Protein AF-A0A0F9H8G7-F1 (afdb_monomer_lite)

Secondary structure (DSSP, 8-state):
--THHHHHHHHHHHHHHHTT-HHHHHHHHHHHHHH-TTSHHHHHHHHHHHHHHHTT-

Foldseek 3Di:
DPLVVLVVLLVVLVVCVVVVVLVVSLVSLVCSCVVPVPDPSNVVSVVVNVVSVVVVD

Organism: NCBI:txid412755

Radius of gyration: 10.59 Å; chains: 1; bounding box: 31×24×25 Å

InterPro domains:
  IPR011990 Tetratricopeptide-like helical domain superfamily [G3DSA:1.25.40.10] (1-56)
  IPR011990 Tetratricopeptide-like helical domain superfamily [SSF48452] (4-52)
  IPR019734 Tetratricopeptide repeat [PF13174] (7-39)

Sequence (57 aa):
DSSKVPDALLKRGFSEQEMGDTQRALATLNQVIDSYPDSSAARLAKVRLERIQQSSN

pLDDT: mean 86.88, std 10.69, range [49.66, 94.06]

Structure (mmCIF, N/CA/C/O backbone):
data_AF-A0A0F9H8G7-F1
#
_entry.id   AF-A0A0F9H8G7-F1
#
loop_
_atom_site.group_PDB
_atom_site.id
_atom_site.type_symbol
_atom_site.label_atom_id
_atom_site.label_alt_id
_atom_site.label_comp_id
_atom_site.label_asym_id
_atom_site.label_entity_id
_atom_site.label_seq_id
_atom_site.pdbx_PDB_ins_code
_atom_site.Cartn_x
_atom_site.Cartn_y
_atom_site.Cartn_z
_atom_site.occupancy
_atom_site.B_iso_or_equiv
_atom_site.auth_seq_id
_atom_site.auth_comp_id
_atom_site.auth_asym_id
_atom_site.auth_atom_id
_atom_site.pdbx_PDB_model_num
ATOM 1 N N . ASP A 1 1 ? 19.802 -5.954 -10.577 1.00 51.72 1 ASP A N 1
ATOM 2 C CA . ASP A 1 1 ? 19.621 -4.652 -9.903 1.00 51.72 1 ASP A CA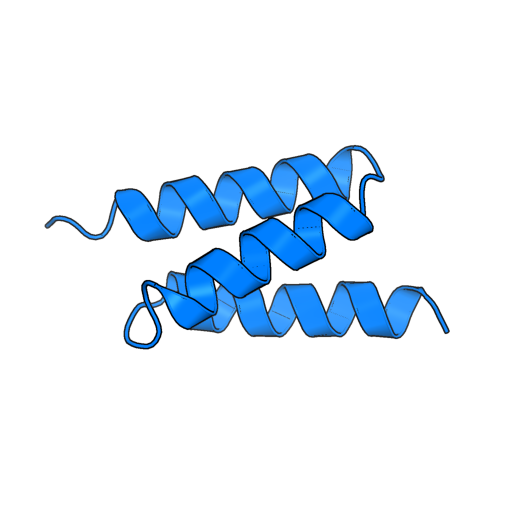 1
ATOM 3 C C . ASP A 1 1 ? 18.333 -3.934 -10.354 1.00 51.72 1 ASP A C 1
ATOM 5 O O . ASP A 1 1 ? 18.325 -2.735 -10.604 1.00 51.72 1 ASP A O 1
ATOM 9 N N . SER A 1 2 ? 17.209 -4.651 -10.488 1.00 51.12 2 SER A N 1
ATOM 10 C CA . SER A 1 2 ? 15.988 -4.106 -11.124 1.00 51.12 2 SER A CA 1
ATOM 11 C C . SER A 1 2 ? 14.746 -4.235 -10.243 1.00 51.12 2 SER A C 1
ATOM 13 O O . SER A 1 2 ? 13.632 -4.357 -10.736 1.00 51.12 2 SER A O 1
ATOM 15 N N . SER A 1 3 ? 14.926 -4.143 -8.927 1.00 59.06 3 SER A N 1
ATOM 16 C CA . SER A 1 3 ? 13.851 -4.027 -7.932 1.00 59.06 3 SER A CA 1
ATOM 17 C C . SER A 1 3 ? 13.271 -2.604 -7.834 1.00 59.06 3 SER A C 1
ATOM 19 O O . SER A 1 3 ? 12.508 -2.306 -6.931 1.00 59.06 3 SER A O 1
ATOM 21 N N . LYS A 1 4 ? 13.570 -1.697 -8.774 1.00 71.94 4 LYS A N 1
ATOM 22 C CA . LYS A 1 4 ? 13.113 -0.295 -8.690 1.00 71.94 4 LYS A CA 1
ATOM 23 C C . LYS A 1 4 ? 11.601 -0.125 -8.878 1.00 71.94 4 LYS A C 1
ATOM 25 O O . LYS A 1 4 ? 11.033 0.826 -8.351 1.00 71.94 4 LYS A O 1
ATOM 30 N N . VAL A 1 5 ? 10.953 -1.025 -9.621 1.00 83.38 5 VAL A N 1
ATOM 31 C CA . VAL A 1 5 ? 9.505 -0.958 -9.891 1.00 83.38 5 VAL A CA 1
ATOM 32 C C . VAL A 1 5 ? 8.661 -1.250 -8.641 1.00 83.38 5 VAL A C 1
ATOM 34 O O . VAL A 1 5 ? 7.828 -0.405 -8.303 1.00 83.38 5 VAL A O 1
ATOM 37 N N . PRO A 1 6 ? 8.877 -2.364 -7.910 1.00 87.19 6 PRO A N 1
ATOM 38 C CA . PRO A 1 6 ? 8.136 -2.623 -6.677 1.00 87.19 6 PRO A CA 1
ATOM 39 C C . PRO A 1 6 ? 8.379 -1.549 -5.604 1.00 87.19 6 PRO A C 1
ATOM 41 O O . PRO A 1 6 ? 7.434 -1.132 -4.938 1.00 87.19 6 PRO A O 1
ATOM 44 N N . ASP A 1 7 ? 9.604 -1.027 -5.488 1.00 87.06 7 ASP A N 1
ATOM 45 C CA . ASP A 1 7 ? 9.921 0.084 -4.581 1.00 87.06 7 ASP A CA 1
ATOM 46 C C . ASP A 1 7 ? 9.206 1.397 -4.953 1.00 87.06 7 ASP A C 1
ATOM 48 O O . ASP A 1 7 ? 8.745 2.128 -4.074 1.00 87.06 7 ASP A O 1
ATOM 52 N N . ALA A 1 8 ? 9.076 1.709 -6.247 1.00 90.88 8 ALA A N 1
ATOM 53 C CA . ALA A 1 8 ? 8.359 2.901 -6.703 1.00 90.88 8 ALA A CA 1
ATOM 54 C C . ALA A 1 8 ? 6.854 2.813 -6.406 1.00 90.88 8 ALA A C 1
ATOM 56 O O . ALA A 1 8 ? 6.259 3.777 -5.921 1.00 90.88 8 ALA A O 1
ATOM 57 N N . LEU A 1 9 ? 6.247 1.650 -6.655 1.00 89.44 9 LEU A N 1
ATOM 58 C CA . LEU A 1 9 ? 4.845 1.405 -6.323 1.00 89.44 9 LEU A CA 1
ATOM 59 C C . LEU A 1 9 ? 4.608 1.435 -4.808 1.00 89.44 9 LEU A C 1
ATOM 61 O O . LEU A 1 9 ? 3.638 2.041 -4.359 1.00 89.44 9 LEU A O 1
ATOM 65 N N . LEU A 1 10 ? 5.521 0.866 -4.014 1.00 91.12 10 LEU A N 1
ATOM 66 C CA . LEU A 1 10 ? 5.466 0.955 -2.556 1.00 91.12 10 LEU A CA 1
AT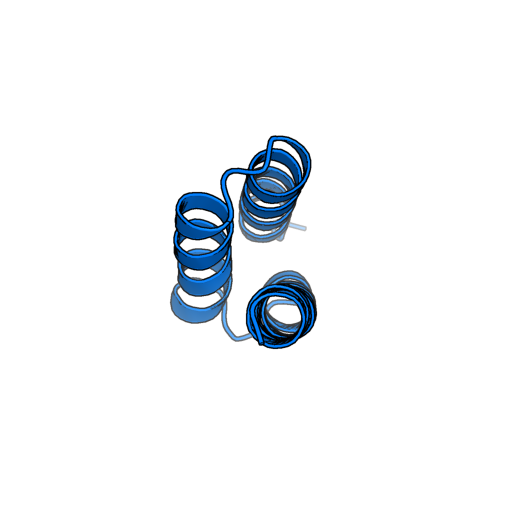OM 67 C C . LEU A 1 10 ? 5.457 2.415 -2.100 1.00 91.12 10 LEU A C 1
ATOM 69 O O . LEU A 1 10 ? 4.565 2.819 -1.360 1.00 91.12 10 LEU A O 1
ATOM 73 N N . LYS A 1 11 ? 6.406 3.227 -2.581 1.00 91.12 11 LYS A N 1
ATOM 74 C CA . LYS A 1 11 ? 6.469 4.658 -2.249 1.00 91.12 11 LYS A CA 1
ATOM 75 C C . LYS A 1 11 ? 5.193 5.399 -2.628 1.00 91.12 11 LYS A C 1
ATOM 77 O O . LYS A 1 11 ? 4.731 6.220 -1.845 1.00 91.12 11 LYS A O 1
ATOM 82 N N . ARG A 1 12 ? 4.597 5.081 -3.780 1.00 92.94 12 ARG A N 1
ATOM 83 C CA . ARG A 1 12 ? 3.314 5.662 -4.188 1.00 92.94 12 ARG A CA 1
ATOM 84 C C . ARG A 1 12 ? 2.205 5.350 -3.181 1.00 92.94 12 ARG A C 1
ATOM 86 O O . ARG A 1 12 ? 1.515 6.271 -2.761 1.00 92.94 12 ARG A O 1
ATOM 93 N N . GLY A 1 13 ? 2.076 4.093 -2.753 1.00 92.31 13 GLY A N 1
ATOM 94 C CA . GLY A 1 13 ? 1.080 3.704 -1.749 1.00 92.31 13 GLY A CA 1
ATOM 95 C C . GLY A 1 13 ? 1.301 4.392 -0.398 1.00 92.31 13 GLY A C 1
ATOM 96 O O . GLY A 1 13 ? 0.341 4.758 0.274 1.00 92.31 13 GLY A O 1
ATOM 97 N N . PHE A 1 14 ? 2.561 4.635 -0.022 1.00 90.69 14 PHE A N 1
ATOM 98 C CA . PHE A 1 14 ? 2.895 5.445 1.153 1.00 90.69 14 PHE A CA 1
ATOM 99 C C . PHE A 1 14 ? 2.451 6.901 0.992 1.00 90.69 14 PHE A C 1
ATOM 101 O O . PHE A 1 14 ? 1.791 7.420 1.884 1.00 90.69 14 PHE A O 1
ATOM 108 N N . SER A 1 15 ? 2.744 7.539 -0.144 1.00 93.62 15 SER A N 1
ATOM 109 C CA . SER A 1 15 ? 2.313 8.919 -0.396 1.00 93.62 15 SER A CA 1
ATOM 110 C C . SER A 1 15 ? 0.791 9.063 -0.363 1.00 93.62 15 SER A C 1
ATOM 112 O O . SER A 1 15 ? 0.285 10.016 0.218 1.00 93.62 15 SER A O 1
ATOM 114 N N . GLU A 1 16 ? 0.055 8.104 -0.928 1.00 93.06 16 GLU A N 1
ATOM 115 C CA . GLU A 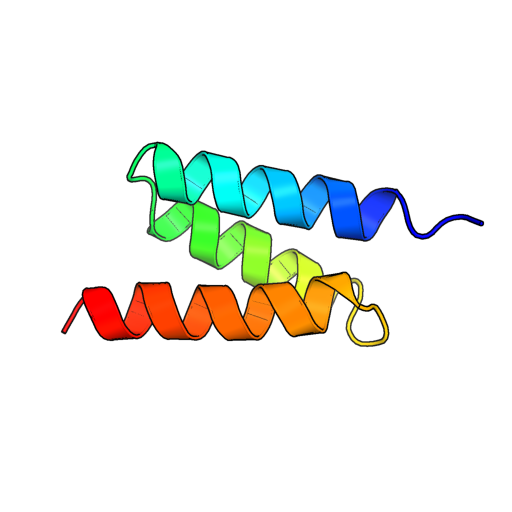1 16 ? -1.413 8.083 -0.865 1.00 93.06 16 GLU A CA 1
ATOM 116 C C . GLU A 1 16 ? -1.911 7.953 0.583 1.00 93.06 16 GLU A C 1
ATOM 118 O O . GLU A 1 16 ? -2.832 8.660 0.985 1.00 93.06 16 GLU A O 1
ATOM 123 N N . GLN A 1 17 ? -1.262 7.125 1.410 1.00 89.75 17 GLN A N 1
ATOM 124 C CA . GLN A 1 17 ? -1.596 7.027 2.833 1.00 89.75 17 GLN A CA 1
ATOM 125 C C . GLN A 1 17 ? -1.325 8.343 3.567 1.00 89.75 17 GLN A C 1
ATOM 127 O O . GLN A 1 17 ? -2.136 8.753 4.396 1.00 89.75 17 GLN A O 1
ATOM 132 N N . GLU A 1 18 ? -0.194 8.996 3.297 1.00 89.12 18 GLU A N 1
ATOM 133 C CA . GLU A 1 18 ? 0.170 10.278 3.916 1.00 89.12 18 GLU A CA 1
ATOM 134 C C . GLU A 1 18 ? -0.779 11.411 3.509 1.00 89.12 18 GLU A C 1
ATOM 136 O O . GLU A 1 18 ? -1.042 12.306 4.307 1.00 89.12 18 GLU A O 1
ATOM 141 N N . MET A 1 19 ? -1.355 11.338 2.306 1.00 91.00 19 MET A N 1
ATOM 142 C CA . MET A 1 19 ? -2.416 12.243 1.851 1.00 91.00 19 MET A CA 1
ATOM 143 C C . MET A 1 19 ? -3.773 11.980 2.528 1.00 91.00 19 MET A C 1
ATOM 145 O O . MET A 1 19 ? -4.697 12.771 2.362 1.00 91.00 19 MET A O 1
ATOM 149 N N . GLY A 1 20 ? -3.907 10.896 3.301 1.00 89.19 20 GLY A N 1
ATOM 150 C CA . GLY A 1 20 ? -5.173 10.460 3.896 1.00 89.19 20 GLY A CA 1
ATOM 151 C C . GLY A 1 20 ? -6.042 9.620 2.955 1.00 89.19 20 GLY A C 1
ATOM 152 O O . GLY A 1 20 ? -7.124 9.180 3.344 1.00 89.19 20 GLY A O 1
ATOM 153 N N . ASP A 1 21 ? -5.565 9.330 1.741 1.00 91.31 21 ASP A N 1
ATOM 154 C CA . ASP A 1 21 ? -6.237 8.487 0.751 1.00 91.31 21 ASP A CA 1
ATOM 155 C C . ASP A 1 21 ? -6.027 6.996 1.061 1.00 91.31 21 ASP A C 1
ATOM 157 O O . ASP A 1 21 ? -5.457 6.229 0.277 1.00 91.31 21 ASP A O 1
ATOM 161 N N . THR A 1 22 ? -6.537 6.555 2.211 1.00 89.88 22 THR A N 1
ATOM 162 C CA . THR A 1 22 ? -6.439 5.164 2.676 1.00 89.88 22 THR A CA 1
ATOM 163 C C . THR A 1 22 ? -6.913 4.163 1.617 1.00 89.88 22 THR A C 1
ATOM 165 O O . THR A 1 22 ? -6.247 3.157 1.386 1.00 89.88 22 THR A O 1
ATOM 168 N N . GLN A 1 23 ? -8.011 4.432 0.902 1.00 90.94 23 GLN A N 1
ATOM 169 C CA . GLN A 1 23 ? -8.504 3.512 -0.132 1.00 90.94 23 GLN A CA 1
ATOM 170 C C . GLN A 1 23 ? -7.516 3.330 -1.292 1.00 90.94 23 GLN A C 1
ATOM 172 O O . GLN A 1 23 ? -7.321 2.206 -1.761 1.00 90.94 23 GLN A O 1
ATOM 177 N N . ARG A 1 24 ? -6.877 4.416 -1.747 1.00 91.94 24 ARG A N 1
ATOM 178 C CA . ARG A 1 24 ? -5.890 4.350 -2.834 1.00 91.94 24 ARG A CA 1
ATOM 179 C C . ARG A 1 24 ? -4.612 3.676 -2.364 1.00 91.94 24 ARG A C 1
ATOM 181 O O . ARG A 1 24 ? -4.132 2.773 -3.041 1.00 91.94 24 ARG A O 1
ATOM 188 N N . ALA A 1 25 ? -4.154 4.017 -1.159 1.00 93.06 25 ALA A N 1
ATOM 189 C CA . ALA A 1 25 ? -3.016 3.362 -0.532 1.00 93.06 25 ALA A CA 1
ATOM 190 C C . ALA A 1 25 ? -3.215 1.842 -0.464 1.00 93.06 25 ALA A C 1
ATOM 192 O O . ALA A 1 25 ? -2.342 1.089 -0.883 1.00 93.06 25 ALA A O 1
ATOM 193 N N . LEU A 1 26 ? -4.385 1.372 -0.018 1.00 92.06 26 LEU A N 1
ATOM 194 C CA . LEU A 1 26 ? -4.707 -0.058 0.034 1.00 92.06 26 LEU A CA 1
ATOM 195 C C . LEU A 1 26 ? -4.673 -0.718 -1.350 1.00 92.06 26 LEU A C 1
ATOM 197 O O . LEU A 1 26 ? -4.125 -1.811 -1.483 1.00 92.06 26 LEU A O 1
ATOM 201 N N . ALA A 1 27 ? -5.226 -0.067 -2.377 1.00 94.06 27 ALA A N 1
ATOM 202 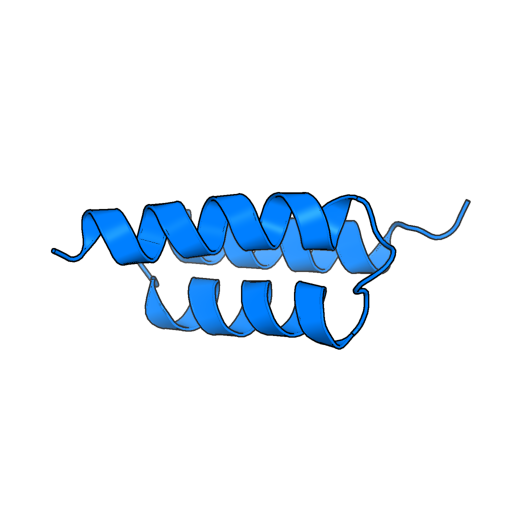C CA . ALA A 1 27 ? -5.205 -0.583 -3.745 1.00 94.06 27 ALA A CA 1
ATOM 203 C C . ALA A 1 27 ? -3.772 -0.678 -4.294 1.00 94.06 27 ALA A C 1
ATOM 205 O O . ALA A 1 27 ? -3.368 -1.728 -4.795 1.00 94.06 27 ALA A O 1
ATOM 206 N N . THR A 1 28 ? -2.979 0.382 -4.134 1.00 93.75 28 THR A N 1
ATOM 207 C CA . THR A 1 28 ? -1.586 0.436 -4.590 1.00 93.75 28 THR A CA 1
ATOM 208 C C . THR A 1 28 ? -0.713 -0.580 -3.853 1.00 93.75 28 THR A C 1
ATOM 210 O O . THR A 1 28 ? 0.064 -1.294 -4.485 1.00 93.75 28 THR A O 1
ATOM 213 N N . LEU A 1 29 ? -0.861 -0.708 -2.530 1.00 92.38 29 LEU A N 1
ATOM 214 C CA . LEU A 1 29 ? -0.124 -1.686 -1.725 1.00 92.38 29 LEU A CA 1
ATOM 215 C C . LEU A 1 29 ? -0.518 -3.127 -2.084 1.00 92.38 29 LEU A C 1
ATOM 217 O O . LEU A 1 29 ? 0.368 -3.968 -2.224 1.00 92.38 29 LEU A O 1
ATOM 221 N 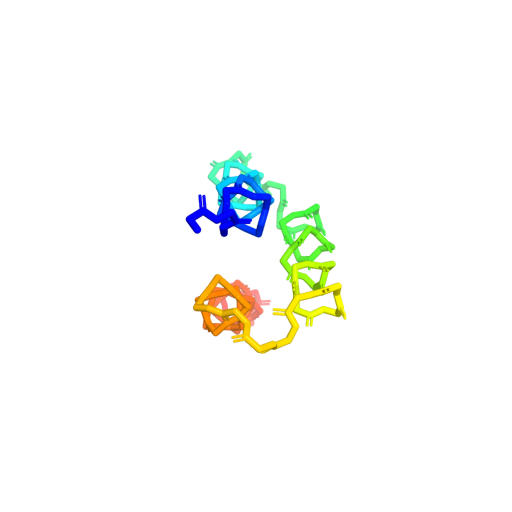N . ASN A 1 30 ? -1.806 -3.410 -2.308 1.00 93.31 30 ASN A N 1
ATOM 222 C CA . ASN A 1 30 ? -2.245 -4.714 -2.818 1.00 93.31 30 ASN A CA 1
ATOM 223 C C . ASN A 1 30 ? -1.647 -5.021 -4.190 1.00 93.31 30 ASN A C 1
ATOM 225 O O . ASN A 1 30 ? -1.169 -6.130 -4.404 1.00 93.31 30 ASN A O 1
ATOM 229 N N . GLN A 1 31 ? -1.596 -4.040 -5.093 1.00 92.69 31 GLN A N 1
ATOM 230 C CA . GLN A 1 31 ? -0.994 -4.228 -6.411 1.00 92.69 31 GLN A CA 1
ATOM 231 C C . GLN A 1 31 ? 0.499 -4.582 -6.313 1.00 92.69 31 GLN A C 1
ATOM 233 O O . GLN A 1 31 ? 0.971 -5.437 -7.056 1.00 92.69 31 GLN A O 1
ATOM 238 N N . VAL A 1 32 ? 1.250 -3.978 -5.381 1.00 92.62 32 VAL A N 1
ATOM 239 C CA . VAL A 1 32 ? 2.658 -4.352 -5.126 1.00 92.62 32 VAL A CA 1
ATOM 240 C C . VAL A 1 32 ? 2.765 -5.813 -4.703 1.00 92.62 32 VAL A C 1
ATOM 242 O O . VAL A 1 32 ? 3.656 -6.520 -5.165 1.00 92.62 32 VAL A O 1
ATOM 245 N N . ILE A 1 33 ? 1.871 -6.259 -3.822 1.00 92.25 33 ILE A N 1
ATOM 246 C CA . ILE A 1 33 ? 1.873 -7.626 -3.293 1.00 92.25 33 ILE A CA 1
ATOM 247 C C . ILE A 1 33 ? 1.516 -8.633 -4.387 1.00 92.25 33 ILE A C 1
ATOM 249 O O . ILE A 1 33 ? 2.161 -9.672 -4.475 1.00 92.25 33 ILE A O 1
ATOM 253 N N . ASP A 1 34 ? 0.519 -8.316 -5.209 1.00 92.81 34 ASP A N 1
ATOM 254 C CA . ASP A 1 34 ? 0.021 -9.185 -6.274 1.00 92.81 34 ASP A CA 1
ATOM 255 C C . ASP A 1 34 ? 1.004 -9.276 -7.450 1.00 92.81 34 ASP A C 1
ATOM 257 O O . ASP A 1 34 ? 1.346 -10.362 -7.909 1.00 92.81 34 ASP A O 1
ATOM 261 N N . SER A 1 35 ? 1.546 -8.134 -7.886 1.00 90.19 35 SER A N 1
ATOM 262 C CA . SER A 1 35 ? 2.493 -8.080 -9.006 1.00 90.19 35 SER A CA 1
ATOM 263 C C . SER A 1 35 ? 3.917 -8.494 -8.622 1.00 90.19 35 SER A C 1
ATOM 265 O O . SER A 1 35 ? 4.670 -8.954 -9.479 1.00 90.19 35 SER A O 1
ATOM 267 N N . TYR A 1 36 ? 4.316 -8.317 -7.356 1.00 90.62 36 TYR A N 1
ATOM 268 C CA . TYR A 1 36 ? 5.688 -8.564 -6.893 1.00 90.62 36 TYR A CA 1
ATOM 269 C C . TYR A 1 36 ? 5.766 -9.325 -5.557 1.00 90.62 36 TYR A C 1
ATOM 271 O O . TYR A 1 36 ? 6.464 -8.863 -4.646 1.00 90.62 36 TYR A O 1
ATOM 279 N N . PRO A 1 37 ? 5.133 -10.504 -5.422 1.00 88.19 37 PRO A N 1
ATOM 280 C CA . PRO A 1 37 ? 5.019 -11.223 -4.148 1.00 88.19 37 PRO A CA 1
ATOM 281 C C . PRO A 1 37 ? 6.367 -11.625 -3.527 1.00 88.19 37 PRO A C 1
ATOM 283 O O . PRO A 1 37 ? 6.494 -11.632 -2.304 1.00 88.19 37 PRO A O 1
ATOM 286 N N . ASP A 1 38 ? 7.383 -11.891 -4.352 1.00 88.69 38 ASP A N 1
ATOM 287 C CA . ASP A 1 38 ? 8.741 -12.276 -3.928 1.00 88.69 38 ASP A CA 1
ATOM 288 C C . ASP A 1 38 ? 9.660 -11.078 -3.611 1.00 88.69 38 ASP A C 1
ATOM 290 O O . ASP A 1 38 ? 10.834 -11.236 -3.276 1.00 88.69 38 ASP A O 1
ATOM 294 N N . SER A 1 39 ? 9.154 -9.846 -3.724 1.00 88.62 39 SER A N 1
ATOM 295 C CA . SER A 1 39 ? 9.951 -8.644 -3.478 1.00 88.62 39 SER A CA 1
ATOM 296 C C . SER A 1 39 ? 9.924 -8.206 -2.012 1.00 88.62 39 SER A C 1
ATOM 298 O O . SER A 1 39 ? 8.913 -8.306 -1.311 1.00 88.62 39 SER A O 1
ATOM 300 N N . SER A 1 40 ? 11.020 -7.587 -1.562 1.00 89.38 40 SER A N 1
ATOM 301 C CA . SER A 1 40 ? 11.069 -6.911 -0.258 1.00 89.38 40 SER A CA 1
ATOM 302 C C . SER A 1 40 ? 9.966 -5.856 -0.113 1.00 89.38 40 SER A C 1
ATOM 304 O O . SER A 1 40 ? 9.416 -5.681 0.975 1.00 89.38 40 SER A O 1
ATOM 306 N N . ALA A 1 41 ? 9.597 -5.188 -1.211 1.00 89.81 41 ALA A N 1
ATOM 307 C CA . ALA A 1 41 ? 8.541 -4.188 -1.210 1.00 89.81 41 ALA A CA 1
ATOM 308 C C . ALA A 1 41 ? 7.162 -4.791 -0.917 1.00 89.81 41 ALA A C 1
ATOM 310 O O . ALA A 1 41 ? 6.413 -4.198 -0.150 1.00 89.81 41 ALA A O 1
ATOM 311 N N . ALA A 1 42 ? 6.832 -5.977 -1.442 1.00 91.62 42 ALA A N 1
ATOM 312 C CA . ALA A 1 42 ? 5.570 -6.652 -1.124 1.00 91.62 42 ALA A CA 1
ATOM 313 C C . ALA A 1 42 ? 5.465 -7.005 0.360 1.00 91.62 42 ALA A C 1
ATOM 315 O O . ALA A 1 42 ? 4.412 -6.826 0.978 1.00 91.62 42 ALA A O 1
ATOM 316 N N . ARG A 1 43 ? 6.575 -7.433 0.970 1.00 91.88 43 ARG A N 1
ATOM 317 C CA . ARG A 1 43 ? 6.615 -7.686 2.413 1.00 91.88 43 ARG A CA 1
ATOM 318 C C . ARG A 1 43 ? 6.349 -6.410 3.217 1.00 91.88 43 ARG A C 1
ATOM 320 O O . ARG A 1 43 ? 5.568 -6.443 4.164 1.00 91.88 43 ARG A O 1
ATOM 327 N N . LEU A 1 44 ? 6.948 -5.285 2.822 1.00 91.56 44 LEU A N 1
ATOM 328 C CA . LEU A 1 44 ? 6.696 -3.979 3.443 1.00 91.56 44 LEU A CA 1
ATOM 329 C C . LEU A 1 44 ? 5.265 -3.481 3.192 1.00 91.56 44 LEU A C 1
ATOM 331 O O . LEU A 1 44 ? 4.646 -2.914 4.095 1.00 91.56 44 LEU A O 1
ATOM 335 N N . ALA A 1 45 ? 4.733 -3.724 1.994 1.00 93.00 45 ALA A N 1
ATOM 336 C CA . ALA A 1 45 ? 3.388 -3.335 1.608 1.00 93.00 45 ALA A CA 1
ATOM 337 C C . ALA A 1 45 ? 2.331 -4.041 2.460 1.00 93.00 45 ALA A C 1
ATOM 339 O O . ALA A 1 45 ? 1.428 -3.370 2.951 1.00 93.00 45 ALA A O 1
ATOM 340 N N . LYS A 1 46 ? 2.487 -5.350 2.722 1.00 92.12 46 LYS A N 1
ATOM 341 C CA . LYS A 1 46 ? 1.603 -6.105 3.631 1.00 92.12 46 LYS A CA 1
ATOM 342 C C . LYS A 1 46 ? 1.549 -5.483 5.021 1.00 92.12 46 LYS A C 1
ATOM 344 O O . LYS A 1 46 ? 0.470 -5.154 5.499 1.00 92.12 46 LYS A O 1
ATOM 349 N N . VAL A 1 47 ? 2.715 -5.228 5.619 1.00 92.19 47 VAL A N 1
ATOM 350 C CA . VAL A 1 47 ? 2.802 -4.638 6.966 1.00 92.19 47 VAL A CA 1
ATOM 351 C C . VAL A 1 47 ? 2.119 -3.271 7.020 1.00 92.19 47 VAL A C 1
ATOM 353 O O . VAL A 1 47 ? 1.493 -2.927 8.021 1.00 92.19 47 VAL A O 1
ATOM 356 N N . ARG A 1 48 ? 2.238 -2.458 5.962 1.00 89.81 48 ARG A N 1
ATOM 357 C CA . ARG A 1 48 ? 1.526 -1.177 5.909 1.00 89.81 48 ARG A CA 1
ATOM 358 C C . ARG A 1 48 ? 0.036 -1.321 5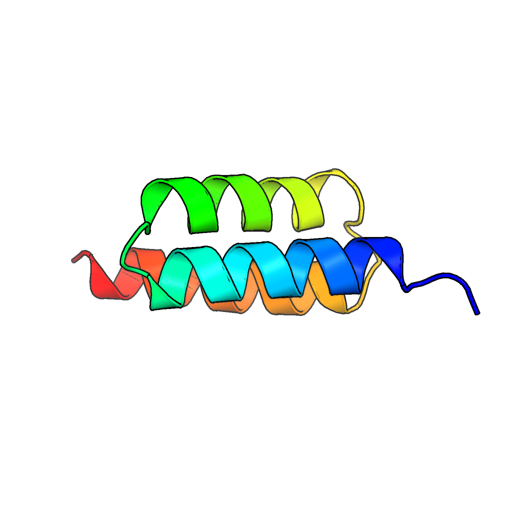.700 1.00 89.81 48 ARG A C 1
ATOM 360 O O . ARG A 1 48 ? -0.710 -0.623 6.378 1.00 89.81 48 ARG A O 1
ATOM 367 N N . LEU A 1 49 ? -0.380 -2.223 4.824 1.00 90.31 49 LEU A N 1
ATOM 368 C CA . LEU A 1 49 ? -1.783 -2.508 4.579 1.00 90.31 49 LEU A CA 1
ATOM 369 C C . LEU A 1 49 ? -2.492 -2.921 5.876 1.00 90.31 49 LEU A C 1
ATOM 371 O O . LEU A 1 49 ? -3.524 -2.346 6.210 1.00 90.31 49 LEU A O 1
ATOM 375 N N . GLU A 1 50 ? -1.880 -3.811 6.660 1.00 90.50 50 GLU A N 1
ATOM 376 C CA . GLU A 1 50 ? -2.397 -4.219 7.970 1.00 90.50 50 GLU A CA 1
ATOM 377 C C . GLU A 1 50 ? -2.522 -3.035 8.938 1.00 90.50 50 GLU A C 1
ATOM 379 O O . GLU A 1 50 ? -3.565 -2.863 9.561 1.00 90.50 50 GLU A O 1
ATOM 384 N N . ARG A 1 51 ? -1.510 -2.158 9.030 1.00 89.44 51 ARG A N 1
ATOM 385 C CA . ARG A 1 51 ? -1.581 -0.966 9.901 1.00 89.44 51 ARG A CA 1
ATOM 386 C C . ARG A 1 51 ? -2.708 -0.016 9.513 1.00 89.44 51 ARG A C 1
ATOM 388 O O . ARG A 1 51 ? -3.382 0.519 10.388 1.00 89.44 51 ARG A O 1
ATOM 395 N N . ILE A 1 52 ? -2.891 0.215 8.216 1.00 87.56 52 ILE A N 1
ATOM 396 C CA . ILE A 1 52 ? -3.945 1.090 7.697 1.00 87.56 52 ILE A CA 1
ATOM 397 C C . ILE A 1 52 ? -5.325 0.511 8.042 1.00 87.56 52 ILE A C 1
ATOM 399 O O . ILE A 1 52 ? -6.193 1.232 8.534 1.00 87.56 52 ILE A O 1
ATOM 403 N N . GLN A 1 53 ? -5.509 -0.799 7.853 1.00 85.25 53 GLN A N 1
ATOM 404 C CA . GLN A 1 53 ? -6.749 -1.493 8.211 1.00 85.25 53 GLN A CA 1
ATOM 405 C C . GLN A 1 53 ? -7.009 -1.467 9.721 1.00 85.25 53 GLN A C 1
ATOM 407 O O . GLN A 1 53 ? -8.129 -1.191 10.136 1.00 85.25 53 GLN A O 1
ATOM 412 N N . GLN A 1 54 ? -5.978 -1.676 10.543 1.00 84.12 54 GLN A N 1
ATOM 413 C CA . GLN A 1 54 ? -6.093 -1.627 12.004 1.00 84.12 54 GLN A CA 1
ATOM 414 C C . GLN A 1 54 ? -6.388 -0.228 12.546 1.00 84.12 54 GLN A C 1
ATOM 416 O O . GLN A 1 54 ? -7.057 -0.107 13.562 1.00 84.12 54 GLN A O 1
ATOM 421 N N . SER A 1 55 ? -5.917 0.824 11.873 1.00 73.75 55 SER A N 1
ATOM 422 C CA . SER A 1 55 ? -6.198 2.215 12.264 1.00 73.75 55 SER A CA 1
ATOM 423 C C . SER A 1 55 ? -7.635 2.647 11.946 1.00 73.75 55 SER A C 1
ATOM 425 O O . SER A 1 55 ? -8.062 3.710 12.381 1.00 73.75 55 SER A O 1
ATOM 427 N N . SER A 1 56 ? -8.359 1.853 11.151 1.00 65.00 56 SER A N 1
ATOM 428 C CA . SER A 1 56 ? -9.735 2.132 10.724 1.00 65.00 56 SER A CA 1
ATOM 429 C C . SER A 1 56 ? -10.792 1.425 11.594 1.00 65.00 56 SER A C 1
ATOM 431 O O . SER A 1 56 ? -11.966 1.426 11.227 1.00 65.00 56 SER A O 1
ATOM 433 N N . ASN A 1 57 ? -10.384 0.807 12.710 1.00 49.66 57 ASN A N 1
ATOM 434 C CA . ASN A 1 57 ? -11.232 0.092 13.673 1.00 49.66 57 ASN A CA 1
ATOM 435 C C . ASN A 1 57 ? -11.130 0.733 15.063 1.00 49.66 57 ASN A C 1
ATOM 437 O O . ASN A 1 57 ? -12.069 0.518 15.861 1.00 49.66 57 ASN A O 1
#